Protein AF-A0A974Z048-F1 (afdb_monomer_lite)

pLDDT: mean 88.28, std 14.31, range [34.72, 98.06]

Structure (mmCIF, N/CA/C/O backbone):
data_AF-A0A974Z048-F1
#
_entry.id   AF-A0A974Z048-F1
#
loop_
_atom_site.group_PDB
_atom_site.id
_atom_site.type_symbol
_atom_site.label_atom_id
_atom_site.label_alt_id
_atom_site.label_comp_id
_atom_site.label_asym_id
_atom_site.label_entity_id
_atom_site.label_seq_id
_atom_site.pdbx_PDB_ins_code
_atom_site.Cartn_x
_atom_site.Cartn_y
_atom_site.Cartn_z
_atom_site.occupancy
_atom_site.B_iso_or_equiv
_atom_si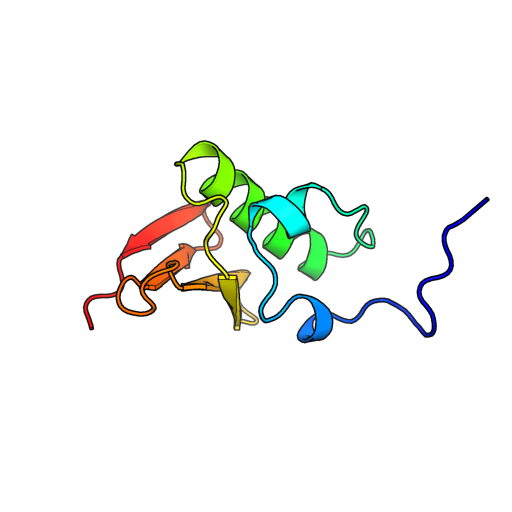te.auth_seq_id
_atom_site.auth_comp_id
_atom_site.auth_asym_id
_atom_site.auth_atom_id
_atom_site.pdbx_PDB_model_num
ATOM 1 N N . MET A 1 1 ? 8.064 -8.362 -23.748 1.00 34.72 1 MET A N 1
ATOM 2 C CA . MET A 1 1 ? 7.544 -7.023 -24.090 1.00 34.72 1 MET A CA 1
ATOM 3 C C . MET A 1 1 ? 7.399 -6.272 -22.779 1.00 34.72 1 MET A C 1
ATOM 5 O O . MET A 1 1 ? 6.597 -6.695 -21.957 1.00 34.72 1 MET A O 1
ATOM 9 N N . VAL A 1 2 ? 8.261 -5.289 -22.515 1.00 43.69 2 VAL A N 1
ATOM 10 C CA . VAL A 1 2 ? 8.145 -4.435 -21.320 1.00 43.69 2 VAL A CA 1
ATOM 11 C C . VAL A 1 2 ? 6.865 -3.622 -21.496 1.00 43.69 2 VAL A C 1
ATOM 13 O O . VAL A 1 2 ? 6.685 -3.021 -22.552 1.00 43.69 2 VAL A O 1
ATOM 16 N N . ARG A 1 3 ? 5.936 -3.684 -20.534 1.00 45.69 3 ARG A N 1
ATOM 17 C CA . ARG A 1 3 ? 4.769 -2.796 -20.542 1.00 45.69 3 ARG A CA 1
ATOM 18 C C . ARG A 1 3 ? 5.283 -1.381 -20.307 1.00 45.69 3 ARG A C 1
ATOM 20 O O . ARG A 1 3 ? 5.804 -1.092 -19.236 1.00 45.69 3 ARG A O 1
ATOM 27 N N . ASP A 1 4 ? 5.191 -0.565 -21.344 1.00 43.81 4 ASP A N 1
ATOM 28 C CA . ASP A 1 4 ? 5.432 0.867 -21.284 1.00 43.81 4 ASP A CA 1
ATOM 29 C C . ASP A 1 4 ? 4.166 1.527 -20.721 1.00 43.81 4 ASP A C 1
ATOM 31 O O . ASP A 1 4 ? 3.087 1.390 -21.301 1.00 43.81 4 ASP A O 1
ATOM 35 N N . TYR A 1 5 ? 4.282 2.148 -19.546 1.00 54.22 5 TYR A N 1
ATOM 36 C CA . TYR A 1 5 ? 3.187 2.838 -18.856 1.00 54.22 5 TYR A CA 1
ATOM 37 C C . TYR A 1 5 ? 3.239 4.364 -19.082 1.00 54.22 5 TYR A C 1
ATOM 39 O O . TYR A 1 5 ? 2.563 5.105 -18.379 1.00 54.22 5 TYR A O 1
ATOM 47 N N . GLY A 1 6 ? 4.011 4.856 -20.060 1.00 58.62 6 GLY A N 1
ATOM 48 C CA . GLY A 1 6 ? 4.248 6.290 -20.244 1.00 58.62 6 GLY A CA 1
ATOM 49 C C . GLY A 1 6 ? 5.458 6.770 -19.441 1.00 58.62 6 GLY A C 1
ATOM 50 O O . GLY A 1 6 ? 6.335 5.974 -19.116 1.00 58.62 6 GLY A O 1
ATOM 51 N N . ALA A 1 7 ? 5.537 8.074 -19.154 1.00 57.75 7 ALA A N 1
ATOM 52 C CA . ALA A 1 7 ? 6.693 8.765 -18.568 1.00 57.75 7 ALA A CA 1
ATOM 53 C C . ALA A 1 7 ? 7.008 8.373 -17.102 1.00 57.75 7 ALA A C 1
ATOM 55 O O . ALA A 1 7 ? 7.107 9.239 -16.248 1.00 57.75 7 ALA A O 1
ATOM 56 N N . GLY A 1 8 ? 7.202 7.083 -16.815 1.00 67.12 8 GLY A N 1
ATOM 57 C CA . GLY A 1 8 ? 7.488 6.537 -15.490 1.00 67.12 8 GLY A CA 1
ATOM 58 C C . GLY A 1 8 ? 6.284 6.593 -14.548 1.00 67.12 8 GLY A C 1
ATOM 59 O O . GLY A 1 8 ? 5.662 7.634 -14.391 1.00 67.12 8 GLY A O 1
ATOM 60 N N . LEU A 1 9 ? 5.980 5.472 -13.887 1.00 70.88 9 LEU A N 1
ATOM 61 C CA . LEU A 1 9 ? 5.022 5.472 -12.783 1.00 70.88 9 LEU A CA 1
ATOM 62 C C . LEU A 1 9 ? 5.553 6.380 -11.666 1.00 70.88 9 LEU A C 1
ATOM 64 O O . LEU A 1 9 ? 6.675 6.189 -11.189 1.00 70.88 9 LEU A O 1
ATOM 68 N N . THR A 1 10 ? 4.747 7.333 -11.231 1.00 80.56 10 THR A N 1
ATOM 69 C CA . THR A 1 10 ? 5.023 8.204 -10.090 1.00 80.56 10 THR A CA 1
ATOM 70 C C . THR A 1 10 ? 4.257 7.722 -8.862 1.00 80.56 10 THR A C 1
ATOM 72 O O . THR A 1 10 ? 3.257 7.015 -8.956 1.00 80.56 10 THR A O 1
ATOM 75 N N . ILE A 1 11 ? 4.738 8.085 -7.673 1.00 81.75 11 ILE A N 1
ATOM 76 C CA . ILE A 1 11 ? 4.084 7.717 -6.407 1.00 81.75 11 ILE A CA 1
ATOM 77 C C . ILE A 1 11 ? 2.646 8.244 -6.357 1.00 81.75 11 ILE A C 1
ATOM 79 O O . ILE A 1 11 ? 1.765 7.554 -5.851 1.00 81.75 11 ILE A O 1
ATOM 83 N N . ASP A 1 12 ? 2.415 9.440 -6.900 1.00 85.06 12 ASP A N 1
ATOM 84 C CA . ASP A 1 12 ? 1.108 10.096 -6.877 1.00 85.06 12 ASP A CA 1
ATOM 85 C C . ASP A 1 12 ? 0.046 9.293 -7.642 1.00 85.06 12 ASP A C 1
ATOM 87 O O . ASP A 1 12 ? -1.127 9.329 -7.285 1.00 85.06 12 ASP A O 1
ATOM 91 N N . GLU A 1 13 ? 0.445 8.495 -8.637 1.00 88.75 13 GLU A N 1
ATOM 92 C CA . GLU A 1 13 ? -0.466 7.615 -9.382 1.00 88.75 13 GLU A CA 1
ATOM 93 C C . GLU A 1 13 ? -0.924 6.394 -8.569 1.00 88.75 13 GLU A C 1
ATOM 95 O O . GLU A 1 13 ? -1.899 5.745 -8.941 1.00 88.75 13 GLU A O 1
ATOM 100 N N . LEU A 1 14 ? -0.254 6.082 -7.453 1.00 92.88 14 LEU A N 1
ATOM 101 C CA . LEU A 1 14 ? -0.703 5.050 -6.513 1.00 92.88 14 LEU A CA 1
ATOM 102 C C . LEU A 1 14 ? -1.763 5.573 -5.539 1.00 92.88 14 LEU A C 1
ATOM 104 O O . LEU A 1 14 ? -2.477 4.774 -4.928 1.00 92.88 14 LEU A O 1
ATOM 108 N N . ILE A 1 15 ? -1.872 6.893 -5.369 1.00 94.62 15 ILE A N 1
ATOM 109 C CA . ILE A 1 15 ? -2.899 7.495 -4.519 1.00 94.62 15 ILE A CA 1
ATOM 110 C C . ILE A 1 15 ? -4.276 7.193 -5.117 1.00 94.62 15 ILE A C 1
ATOM 112 O O . ILE A 1 15 ? -4.519 7.344 -6.311 1.00 94.62 15 ILE A O 1
ATOM 116 N N . GLY A 1 16 ? -5.188 6.727 -4.272 1.00 94.25 16 GLY A N 1
ATOM 117 C CA . GLY A 1 16 ? -6.511 6.257 -4.659 1.00 94.25 16 GLY A CA 1
ATOM 118 C C . GLY A 1 16 ? 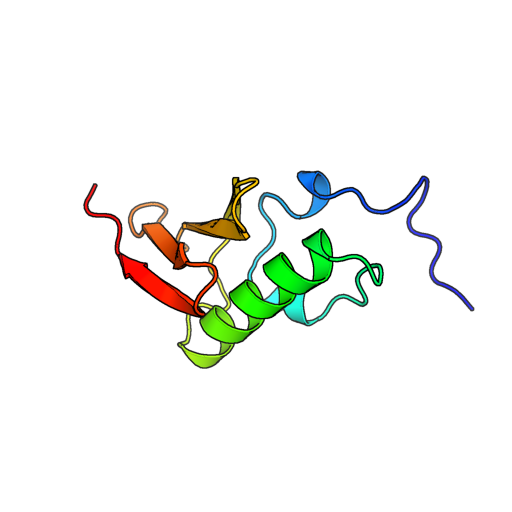-6.542 4.822 -5.190 1.00 94.25 16 GLY A C 1
ATOM 119 O O . GLY A 1 16 ? -7.630 4.329 -5.474 1.00 94.25 16 GLY A O 1
ATOM 120 N N . MET A 1 17 ? -5.411 4.117 -5.302 1.00 96.44 17 MET A N 1
ATOM 121 C CA . MET A 1 17 ? -5.410 2.692 -5.647 1.00 96.44 17 MET A CA 1
ATOM 122 C C . MET A 1 17 ? -5.706 1.815 -4.431 1.00 96.44 17 MET A C 1
ATOM 124 O O . MET A 1 17 ? -5.332 2.136 -3.301 1.00 96.44 17 MET A O 1
ATOM 128 N N . LYS A 1 18 ? -6.345 0.665 -4.667 1.00 97.69 18 LYS A N 1
ATOM 129 C CA . LYS A 1 18 ? -6.597 -0.326 -3.617 1.00 97.69 18 LYS A CA 1
ATOM 130 C C . LYS A 1 18 ? -5.322 -1.073 -3.249 1.00 97.69 18 LYS A C 1
ATOM 132 O O . LYS A 1 18 ? -4.494 -1.353 -4.115 1.00 97.69 18 LYS A O 1
ATOM 137 N N . ALA A 1 19 ? -5.215 -1.495 -1.992 1.00 97.69 19 ALA A N 1
ATOM 138 C CA . ALA A 1 19 ? -4.111 -2.329 -1.521 1.00 97.69 19 ALA A CA 1
ATOM 139 C C . ALA A 1 19 ? -3.931 -3.594 -2.382 1.00 97.69 19 ALA A C 1
ATOM 141 O O . ALA A 1 19 ? -2.818 -3.904 -2.802 1.00 97.69 19 ALA A O 1
ATOM 142 N N . GLY A 1 20 ? -5.027 -4.284 -2.717 1.00 97.69 20 GLY A N 1
ATOM 143 C CA . GLY A 1 20 ? -4.985 -5.465 -3.585 1.00 97.69 20 GLY A CA 1
ATOM 144 C C . GLY A 1 20 ? -4.475 -5.169 -4.999 1.00 97.69 20 GLY A C 1
ATOM 145 O O . GLY A 1 20 ? -3.694 -5.950 -5.543 1.00 97.69 20 GLY A O 1
ATOM 146 N N . ASP A 1 21 ? -4.858 -4.024 -5.568 1.00 97.06 21 ASP A N 1
ATOM 147 C CA . ASP A 1 21 ? -4.403 -3.620 -6.900 1.00 97.06 21 ASP A CA 1
ATOM 148 C C . ASP A 1 21 ? -2.902 -3.307 -6.876 1.00 97.06 21 ASP A C 1
ATOM 150 O O . ASP A 1 21 ? -2.163 -3.819 -7.714 1.00 97.06 21 ASP A O 1
ATOM 154 N N . ILE A 1 22 ? -2.432 -2.555 -5.873 1.00 96.12 22 ILE A N 1
ATOM 155 C CA . ILE A 1 22 ? -1.012 -2.209 -5.698 1.00 96.12 22 ILE A CA 1
ATOM 156 C C . ILE A 1 22 ? -0.143 -3.467 -5.587 1.00 96.12 22 ILE A C 1
ATOM 158 O O . ILE A 1 22 ? 0.875 -3.557 -6.269 1.00 96.12 22 ILE A O 1
ATOM 162 N N . VAL A 1 23 ? -0.560 -4.455 -4.789 1.00 96.81 23 VAL A N 1
ATOM 163 C CA . VAL A 1 23 ? 0.155 -5.737 -4.639 1.00 96.81 23 VAL A CA 1
ATOM 164 C C . VAL A 1 23 ? 0.279 -6.493 -5.965 1.00 96.81 23 VAL A C 1
ATOM 166 O O . VAL A 1 23 ? 1.255 -7.208 -6.191 1.00 96.81 23 VAL A O 1
ATOM 169 N N . SER A 1 24 ? -0.706 -6.350 -6.853 1.00 95.44 24 SER A N 1
ATOM 170 C CA . SER A 1 24 ? -0.712 -7.024 -8.154 1.00 95.44 24 SER A CA 1
ATOM 171 C C . SER A 1 24 ? 0.182 -6.350 -9.206 1.00 95.44 24 SER A C 1
ATOM 173 O O . SER A 1 24 ? 0.459 -6.946 -10.252 1.00 95.44 24 SER A O 1
ATOM 175 N N . LEU A 1 25 ? 0.642 -5.118 -8.952 1.00 91.06 25 LEU A N 1
ATOM 176 C CA . LEU A 1 25 ? 1.478 -4.360 -9.878 1.00 91.06 25 LEU A CA 1
ATOM 177 C C . LEU A 1 25 ? 2.956 -4.745 -9.767 1.00 91.06 25 LEU A C 1
ATOM 179 O O . LEU A 1 25 ? 3.526 -4.891 -8.689 1.00 91.06 25 LEU A O 1
ATOM 183 N N . ALA A 1 26 ? 3.626 -4.798 -10.917 1.00 88.88 26 ALA A N 1
ATOM 184 C CA . ALA A 1 26 ? 5.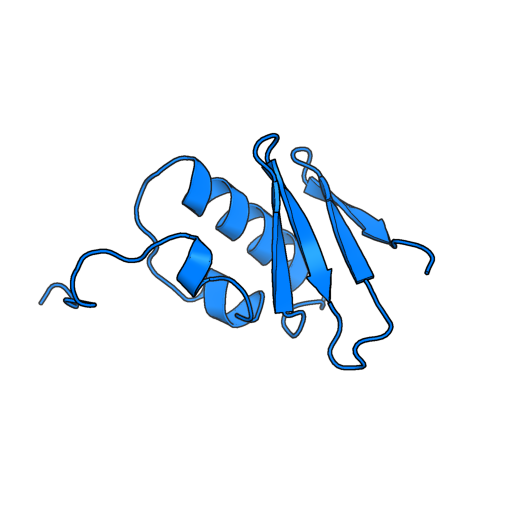082 -4.783 -10.970 1.00 88.88 26 ALA A CA 1
ATOM 185 C C . ALA A 1 26 ? 5.570 -3.331 -10.841 1.00 88.88 26 ALA A C 1
ATOM 187 O O . ALA A 1 26 ? 5.653 -2.611 -11.837 1.00 88.88 26 ALA A O 1
ATOM 188 N N . LEU A 1 27 ? 5.847 -2.898 -9.611 1.00 89.25 27 LEU A N 1
ATOM 189 C CA . LEU A 1 27 ? 6.329 -1.545 -9.328 1.00 89.25 27 LEU A CA 1
ATOM 190 C C . LEU A 1 27 ? 7.838 -1.395 -9.604 1.00 89.25 27 LEU A C 1
ATOM 192 O O . LEU A 1 27 ? 8.578 -2.384 -9.543 1.00 89.25 27 LEU A O 1
ATOM 196 N N . PRO A 1 28 ? 8.324 -0.167 -9.867 1.00 88.50 28 PRO A N 1
ATOM 197 C CA . PRO A 1 28 ? 9.754 0.108 -9.960 1.00 88.50 28 PRO A CA 1
ATOM 198 C C . PRO A 1 28 ? 10.513 -0.329 -8.700 1.00 88.50 28 PRO A C 1
ATOM 200 O O . PRO A 1 28 ? 10.013 -0.223 -7.578 1.00 88.50 28 PRO A O 1
ATOM 203 N N . ASN A 1 29 ? 11.752 -0.798 -8.876 1.00 86.12 29 ASN A N 1
ATOM 204 C CA . ASN A 1 29 ? 12.599 -1.255 -7.773 1.00 86.12 29 ASN A CA 1
ATOM 205 C C . ASN A 1 29 ? 13.267 -0.075 -7.047 1.00 86.12 29 ASN A C 1
ATOM 207 O O . ASN A 1 29 ? 14.486 0.093 -7.083 1.00 86.12 29 ASN A O 1
ATOM 211 N N . GLU A 1 30 ? 12.454 0.756 -6.399 1.00 87.19 30 GLU A N 1
ATOM 212 C CA . GLU A 1 30 ? 12.917 1.870 -5.576 1.00 87.19 30 GLU A CA 1
ATOM 213 C C . GLU A 1 30 ? 12.345 1.773 -4.164 1.00 87.19 30 GLU A C 1
ATOM 215 O O . GLU A 1 30 ? 11.272 1.214 -3.923 1.00 87.19 30 GLU A O 1
ATOM 220 N N . ARG A 1 31 ? 13.063 2.361 -3.201 1.00 86.88 31 ARG A N 1
ATOM 221 C CA . ARG A 1 31 ? 12.740 2.269 -1.769 1.00 86.88 31 ARG A CA 1
ATOM 222 C C . ARG A 1 31 ? 11.305 2.691 -1.451 1.00 86.88 31 ARG A C 1
ATOM 224 O O . ARG A 1 31 ? 10.688 2.129 -0.551 1.00 86.88 31 ARG A O 1
ATOM 231 N N . VAL A 1 32 ? 10.802 3.702 -2.149 1.00 87.06 32 VAL A N 1
ATOM 232 C CA . VAL A 1 32 ? 9.476 4.269 -1.908 1.00 87.06 32 VAL A CA 1
ATOM 233 C C . VAL A 1 32 ? 8.363 3.318 -2.356 1.00 87.06 32 VAL A C 1
ATOM 235 O O . VAL A 1 32 ? 7.484 3.001 -1.559 1.00 87.06 32 VAL A O 1
ATOM 238 N N . PHE A 1 33 ? 8.481 2.741 -3.554 1.00 90.94 33 PHE A N 1
ATOM 239 C CA . PHE A 1 33 ? 7.562 1.723 -4.063 1.00 90.94 33 PHE A CA 1
ATOM 240 C C . PHE A 1 33 ? 7.609 0.440 -3.233 1.00 90.94 33 PHE A C 1
ATOM 242 O O . PHE A 1 33 ? 6.567 -0.136 -2.932 1.00 90.94 33 PHE A O 1
ATOM 249 N N . ALA A 1 34 ? 8.798 0.026 -2.780 1.00 91.00 34 ALA A N 1
ATOM 250 C CA . ALA A 1 34 ? 8.944 -1.136 -1.907 1.00 91.00 34 ALA A CA 1
ATOM 251 C C . ALA A 1 34 ? 8.198 -0.966 -0.571 1.00 91.00 34 ALA A C 1
ATOM 253 O O . ALA A 1 34 ? 7.594 -1.916 -0.079 1.00 91.00 34 ALA A O 1
ATOM 254 N N . ARG A 1 35 ? 8.203 0.246 0.004 1.00 91.56 35 ARG A N 1
ATOM 255 C CA . ARG A 1 35 ? 7.468 0.561 1.240 1.00 91.56 35 ARG A CA 1
ATOM 256 C C . ARG A 1 35 ? 5.958 0.513 1.037 1.00 91.56 35 ARG A C 1
ATOM 258 O O . ARG A 1 35 ? 5.275 -0.133 1.825 1.00 91.56 35 ARG A O 1
ATOM 265 N N . VAL A 1 36 ? 5.458 1.148 -0.024 1.00 94.56 36 VAL A N 1
ATOM 266 C CA . VAL A 1 36 ? 4.023 1.134 -0.352 1.00 94.56 36 VAL A CA 1
ATOM 267 C C . VAL A 1 36 ? 3.554 -0.297 -0.619 1.00 94.56 36 VAL A C 1
ATOM 269 O O . VAL A 1 36 ? 2.542 -0.716 -0.069 1.00 94.56 36 VAL A O 1
ATOM 272 N N . ASN A 1 37 ? 4.327 -1.080 -1.378 1.00 95.56 37 ASN A N 1
ATOM 273 C CA . ASN A 1 37 ? 4.010 -2.481 -1.646 1.00 95.56 37 ASN A CA 1
ATOM 274 C C . ASN A 1 37 ? 4.001 -3.337 -0.371 1.00 95.56 37 ASN A C 1
ATOM 276 O O . ASN A 1 37 ? 3.120 -4.172 -0.191 1.00 95.56 37 ASN A O 1
ATOM 280 N N . ALA A 1 38 ? 4.957 -3.123 0.538 1.00 96.00 38 ALA A N 1
ATOM 281 C CA . ALA A 1 38 ? 4.995 -3.832 1.815 1.00 96.00 38 ALA A CA 1
ATOM 282 C C . ALA A 1 38 ? 3.775 -3.499 2.690 1.00 96.00 38 ALA A C 1
ATOM 284 O O . ALA A 1 38 ? 3.163 -4.409 3.247 1.00 96.00 38 ALA A O 1
ATOM 285 N N . ALA A 1 39 ? 3.385 -2.223 2.771 1.00 97.25 39 ALA A N 1
ATOM 286 C CA . ALA A 1 39 ? 2.174 -1.814 3.479 1.00 97.25 39 ALA A CA 1
ATOM 287 C C . ALA A 1 39 ? 0.912 -2.420 2.842 1.00 97.25 39 ALA A C 1
ATOM 289 O O . ALA A 1 39 ? 0.085 -2.990 3.549 1.00 97.25 39 ALA A O 1
ATOM 290 N N . ALA A 1 40 ? 0.803 -2.387 1.512 1.00 97.75 40 ALA A N 1
ATOM 291 C CA . ALA A 1 40 ? -0.305 -2.991 0.779 1.00 97.75 40 ALA A CA 1
ATOM 292 C C . ALA A 1 40 ? -0.399 -4.510 1.023 1.00 97.75 40 ALA A C 1
ATOM 294 O O . ALA A 1 40 ? -1.482 -5.024 1.293 1.00 97.75 40 ALA A O 1
ATOM 295 N N . MET A 1 41 ? 0.734 -5.222 1.020 1.00 97.94 41 MET A N 1
ATOM 296 C CA . MET A 1 41 ? 0.798 -6.650 1.358 1.00 97.94 41 MET A CA 1
ATOM 297 C C . MET A 1 41 ? 0.307 -6.939 2.775 1.00 97.94 41 MET A C 1
ATOM 299 O O . MET A 1 41 ? -0.427 -7.902 2.986 1.00 97.94 41 MET A O 1
ATOM 303 N N . ILE A 1 42 ? 0.703 -6.115 3.748 1.00 98.06 42 ILE A N 1
ATOM 304 C CA . ILE A 1 42 ? 0.226 -6.233 5.129 1.00 98.06 42 ILE A CA 1
ATOM 305 C C . ILE A 1 42 ? -1.294 -6.081 5.162 1.00 98.06 42 ILE A C 1
ATOM 307 O O . ILE A 1 42 ? -1.976 -6.931 5.721 1.00 98.06 42 ILE A O 1
ATOM 311 N N . LEU A 1 43 ? -1.843 -5.065 4.501 1.00 97.62 43 LEU A N 1
ATOM 312 C CA . LEU A 1 43 ? -3.288 -4.859 4.451 1.00 97.62 43 LEU A CA 1
ATOM 313 C C . LEU A 1 43 ? -4.035 -6.018 3.792 1.00 97.62 43 LEU A C 1
ATOM 315 O O . LEU A 1 43 ? -5.033 -6.482 4.338 1.00 97.62 43 LEU A O 1
ATOM 319 N N . VAL A 1 44 ? -3.536 -6.534 2.669 1.00 97.94 44 VAL A N 1
ATOM 320 C CA . VAL A 1 44 ? -4.124 -7.701 1.992 1.00 97.94 44 VAL A CA 1
ATOM 321 C C . VAL A 1 44 ? -4.137 -8.929 2.907 1.00 97.94 44 VAL A C 1
ATOM 323 O O . VAL A 1 44 ? -5.146 -9.625 2.964 1.00 97.94 44 VAL A O 1
ATOM 326 N N . ASN A 1 45 ? -3.067 -9.166 3.672 1.00 97.94 45 ASN A N 1
ATOM 327 C CA . ASN A 1 45 ? -2.985 -10.283 4.622 1.00 97.94 45 ASN A CA 1
ATOM 328 C C . ASN A 1 45 ? -3.909 -10.134 5.845 1.00 97.94 45 ASN A C 1
ATOM 330 O O . ASN A 1 45 ? -4.091 -11.096 6.587 1.00 97.94 45 ASN A O 1
ATOM 334 N N . HIS A 1 46 ? -4.462 -8.941 6.067 1.00 96.50 46 HIS A N 1
ATOM 335 C CA . HIS A 1 46 ? -5.370 -8.606 7.164 1.00 96.50 46 HIS A CA 1
ATOM 336 C C . HIS A 1 46 ? -6.791 -8.269 6.665 1.00 96.50 46 HIS A C 1
ATOM 338 O O . HIS A 1 46 ? -7.519 -7.548 7.339 1.00 96.50 46 HIS A O 1
ATOM 344 N N . ASP A 1 47 ? -7.182 -8.773 5.488 1.00 95.69 47 ASP A N 1
ATOM 345 C CA . ASP A 1 47 ? -8.510 -8.595 4.871 1.00 95.69 47 ASP A CA 1
ATOM 346 C C . ASP A 1 47 ? -8.874 -7.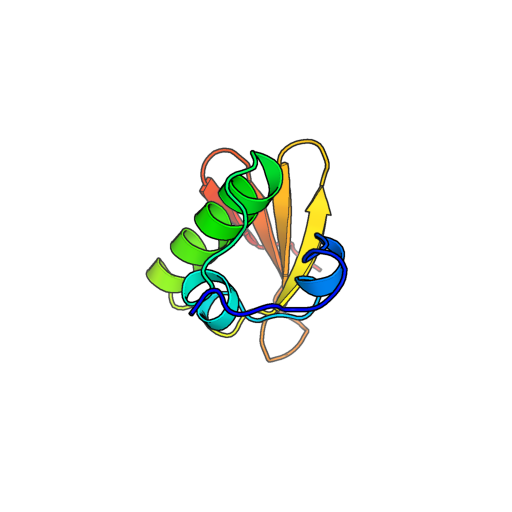145 4.479 1.00 95.69 47 ASP A C 1
ATOM 348 O O . ASP A 1 47 ? -10.015 -6.843 4.128 1.00 95.69 47 ASP A O 1
ATOM 352 N N . TYR A 1 48 ? -7.890 -6.244 4.417 1.00 96.50 48 TYR A N 1
ATOM 353 C CA . TYR A 1 48 ? -8.053 -4.844 4.003 1.00 96.50 48 TYR A CA 1
ATOM 354 C C . TYR A 1 48 ? -7.710 -4.608 2.523 1.00 96.50 48 TYR A C 1
ATOM 356 O O . TYR A 1 48 ? -7.383 -3.494 2.115 1.00 96.50 48 TYR A O 1
ATOM 364 N N . ALA A 1 49 ? -7.797 -5.638 1.675 1.00 97.19 49 ALA A N 1
ATOM 365 C CA . ALA A 1 49 ? -7.425 -5.552 0.257 1.00 97.19 49 ALA A CA 1
ATOM 366 C C . ALA A 1 49 ? -8.186 -4.458 -0.524 1.00 97.19 49 ALA A C 1
ATOM 368 O O . ALA A 1 49 ? -7.683 -3.953 -1.528 1.00 97.19 49 ALA A O 1
ATOM 369 N N . GLY A 1 50 ? -9.389 -4.090 -0.069 1.00 96.69 50 GLY A N 1
ATOM 370 C CA . GLY A 1 50 ? -10.223 -3.048 -0.672 1.00 96.69 50 GLY A CA 1
ATOM 371 C C . GLY A 1 50 ? -9.928 -1.614 -0.218 1.00 96.69 50 GLY A C 1
ATOM 372 O O . GLY A 1 50 ? -10.608 -0.710 -0.698 1.00 96.69 50 GLY A O 1
ATOM 373 N N . TYR A 1 51 ? -8.974 -1.397 0.693 1.00 97.75 51 TYR A N 1
ATOM 374 C CA . TYR A 1 51 ? -8.671 -0.065 1.226 1.00 97.75 51 TYR A CA 1
ATOM 375 C C . TYR A 1 51 ? -7.855 0.735 0.217 1.00 97.75 51 TYR A C 1
ATOM 377 O O . TYR A 1 51 ? -6.927 0.200 -0.394 1.00 97.75 51 TYR A O 1
ATOM 385 N N . HIS A 1 52 ? -8.193 2.011 0.055 1.00 97.44 52 HIS A N 1
ATOM 386 C CA . HIS A 1 52 ? -7.537 2.915 -0.885 1.00 97.44 52 HIS A CA 1
ATOM 387 C C . HIS A 1 52 ? -6.379 3.642 -0.208 1.00 97.44 52 HIS A C 1
ATOM 389 O O . HIS A 1 52 ? -6.532 4.132 0.912 1.00 97.44 52 HIS A O 1
ATOM 395 N N . LEU A 1 53 ? -5.234 3.733 -0.884 1.00 97.19 53 LEU A N 1
ATOM 396 C CA . LEU A 1 53 ? -4.103 4.535 -0.426 1.00 97.19 53 LEU A CA 1
ATOM 397 C C . LEU A 1 53 ? -4.474 6.020 -0.486 1.00 97.19 53 LEU A C 1
ATOM 399 O O . LEU A 1 53 ? -4.772 6.532 -1.559 1.00 97.19 53 LEU A O 1
ATOM 403 N N . MET A 1 54 ? -4.431 6.719 0.642 1.00 96.31 54 MET A N 1
ATOM 404 C CA . MET A 1 54 ? -4.740 8.151 0.716 1.00 96.31 54 MET A CA 1
ATOM 405 C C . MET A 1 54 ? -3.478 8.999 0.766 1.00 96.31 54 MET A C 1
ATOM 407 O O . MET A 1 54 ? -3.401 10.037 0.115 1.00 96.31 54 MET A O 1
ATOM 411 N N . GLU A 1 55 ? -2.485 8.558 1.539 1.00 94.88 55 GLU A N 1
ATOM 412 C CA . GLU A 1 55 ? -1.263 9.323 1.767 1.00 94.88 55 GLU A CA 1
ATOM 413 C C . GLU A 1 55 ? -0.052 8.399 1.916 1.00 94.88 55 GLU A C 1
ATOM 415 O O . GLU A 1 55 ? -0.137 7.317 2.506 1.00 94.88 55 GLU A O 1
ATOM 420 N N . LEU A 1 56 ? 1.100 8.875 1.440 1.00 92.94 56 LEU A N 1
ATOM 421 C CA . LEU A 1 56 ? 2.414 8.305 1.716 1.00 92.94 56 LEU A CA 1
ATOM 422 C C . LEU A 1 56 ? 3.291 9.371 2.364 1.00 92.94 56 LEU A C 1
ATOM 424 O O . LEU A 1 56 ? 3.497 10.447 1.805 1.00 92.94 56 LEU A O 1
ATOM 428 N N . TRP A 1 57 ? 3.833 9.069 3.537 1.00 92.25 57 TRP A N 1
ATOM 429 C CA . TRP A 1 57 ? 4.652 10.013 4.288 1.00 92.25 57 TRP A CA 1
ATOM 430 C C . TRP A 1 57 ? 6.140 9.717 4.088 1.00 92.25 57 TRP A C 1
ATOM 432 O O . TRP A 1 57 ? 6.552 8.570 3.902 1.00 92.25 57 TRP A O 1
ATOM 442 N N . GLY A 1 58 ? 6.987 10.750 4.152 1.00 85.50 58 GLY A N 1
ATOM 443 C CA . GLY A 1 58 ? 8.434 10.612 3.913 1.00 85.50 58 GLY A CA 1
ATOM 444 C C . GLY A 1 58 ? 9.141 9.645 4.878 1.00 85.50 58 GLY A C 1
ATOM 445 O O . GLY A 1 58 ? 10.111 8.970 4.511 1.00 85.50 58 GLY A O 1
ATOM 446 N N . SER A 1 59 ? 8.626 9.513 6.101 1.00 87.50 59 SER A N 1
ATOM 447 C CA . SER A 1 59 ? 9.097 8.557 7.111 1.00 87.50 59 SER A CA 1
ATOM 448 C C . SER A 1 59 ? 8.750 7.098 6.771 1.00 87.50 59 SER A C 1
ATOM 450 O O . SER A 1 59 ? 9.477 6.188 7.184 1.00 87.50 59 SER A O 1
ATOM 452 N N . GLY A 1 60 ? 7.784 6.866 5.878 1.00 88.50 60 GLY A N 1
ATOM 453 C CA . GLY A 1 60 ? 7.395 5.555 5.356 1.00 88.50 60 GLY A CA 1
ATOM 454 C C . GLY A 1 60 ? 6.057 5.038 5.880 1.00 88.50 60 GLY A C 1
ATOM 455 O O . GLY A 1 60 ? 5.688 3.920 5.532 1.00 88.50 60 GLY A O 1
ATOM 456 N N . GLU A 1 61 ? 5.352 5.813 6.704 1.00 95.06 61 GLU A N 1
ATOM 457 C CA . GLU A 1 61 ? 3.955 5.572 7.047 1.00 95.06 61 GLU A CA 1
ATOM 458 C C . GLU A 1 61 ? 3.081 5.719 5.801 1.00 95.06 61 GLU A C 1
ATOM 460 O O . GLU A 1 61 ? 3.353 6.529 4.910 1.00 95.06 61 GLU A O 1
ATOM 465 N N . THR A 1 62 ? 1.991 4.964 5.773 1.00 96.81 62 THR A N 1
ATOM 466 C CA . THR A 1 62 ? 0.945 5.089 4.754 1.00 96.81 62 THR A CA 1
ATOM 467 C C . THR A 1 62 ? -0.415 5.184 5.422 1.00 96.81 62 THR A C 1
ATOM 469 O O . THR A 1 62 ? -0.647 4.532 6.444 1.00 96.81 62 THR A O 1
ATOM 472 N N . ILE A 1 63 ? -1.299 5.999 4.855 1.00 97.00 63 ILE A N 1
ATOM 473 C CA . ILE A 1 63 ? -2.679 6.166 5.315 1.00 97.00 63 ILE A CA 1
ATOM 474 C C . ILE A 1 63 ? -3.607 5.535 4.293 1.00 97.00 63 ILE A C 1
ATOM 476 O O . ILE A 1 63 ? -3.459 5.765 3.092 1.00 97.00 63 ILE A O 1
ATOM 480 N N . TRP A 1 64 ? -4.566 4.759 4.778 1.00 97.25 64 TRP A N 1
ATOM 481 C CA . TRP A 1 64 ? -5.492 4.007 3.952 1.00 97.25 64 TRP A CA 1
ATOM 482 C C . TRP A 1 64 ? -6.917 4.203 4.433 1.00 97.25 64 TRP A C 1
ATOM 484 O O . TRP A 1 64 ? -7.173 4.238 5.635 1.00 97.25 64 TRP A O 1
ATOM 494 N N . MET A 1 65 ? -7.840 4.297 3.486 1.00 97.38 65 MET A N 1
ATOM 495 C CA . MET A 1 65 ? -9.253 4.526 3.751 1.00 97.38 65 MET A CA 1
ATOM 496 C C . MET A 1 65 ? -10.085 3.329 3.303 1.00 97.38 65 MET A C 1
ATOM 498 O O . MET A 1 65 ? -9.938 2.830 2.181 1.00 97.38 65 MET A O 1
ATOM 502 N N . GLY A 1 66 ? -10.961 2.881 4.194 1.00 95.19 66 GLY A N 1
ATOM 503 C CA . GLY A 1 66 ? -11.916 1.815 3.961 1.00 95.19 66 GLY A CA 1
ATOM 504 C C . GLY A 1 66 ? -12.932 2.170 2.882 1.00 95.19 66 GLY A C 1
ATOM 505 O O . GLY A 1 66 ? -13.092 3.320 2.470 1.00 95.19 66 GLY A O 1
ATOM 506 N N . VAL A 1 67 ? -13.644 1.150 2.408 1.00 85.62 67 VAL A N 1
ATOM 507 C CA . VAL A 1 67 ? -14.645 1.288 1.337 1.00 85.62 67 VAL A CA 1
ATOM 508 C C . VAL A 1 67 ? -15.794 2.221 1.738 1.00 85.62 67 VAL A C 1
ATOM 510 O O . VAL A 1 67 ? -16.383 2.876 0.881 1.00 85.62 67 VAL A O 1
ATOM 513 N N . ASP A 1 68 ? -16.097 2.298 3.032 1.00 86.25 68 ASP A N 1
ATOM 514 C CA . ASP A 1 68 ? -17.136 3.161 3.591 1.00 86.25 68 ASP A CA 1
ATOM 515 C C . ASP A 1 68 ? -16.688 4.616 3.806 1.00 86.25 68 ASP A C 1
ATOM 517 O O . ASP A 1 68 ? -17.521 5.449 4.142 1.00 86.25 68 ASP A O 1
ATOM 521 N N . GLN A 1 69 ? -15.408 4.932 3.572 1.00 82.50 69 GLN A N 1
ATOM 522 C CA . GLN A 1 69 ? -14.786 6.244 3.794 1.00 82.50 69 GLN A CA 1
ATOM 523 C C . GLN A 1 69 ? -14.800 6.741 5.248 1.00 82.50 69 GLN A C 1
ATOM 525 O O . GLN A 1 69 ? -14.429 7.886 5.506 1.00 82.50 69 GLN A O 1
ATOM 530 N N . TYR A 1 70 ? -15.194 5.893 6.199 1.00 85.38 70 TYR A N 1
ATOM 531 C CA . TYR A 1 70 ? -15.225 6.226 7.623 1.00 85.38 70 TYR A CA 1
ATOM 532 C C . TYR A 1 70 ? -14.129 5.510 8.401 1.00 85.38 70 TYR A C 1
ATOM 534 O O . TYR A 1 70 ? -13.657 6.043 9.404 1.00 85.38 70 TYR A O 1
ATOM 542 N N . ASP A 1 71 ? -13.704 4.333 7.939 1.00 92.44 71 ASP A N 1
ATOM 543 C CA . ASP A 1 71 ? -12.569 3.643 8.534 1.00 92.44 71 ASP A CA 1
ATOM 544 C C . ASP A 1 71 ? -11.251 4.119 7.919 1.00 92.44 71 ASP A C 1
ATOM 546 O O . ASP A 1 71 ? -11.048 4.060 6.704 1.00 92.44 71 ASP A O 1
ATOM 550 N N . VAL A 1 72 ? -10.340 4.593 8.764 1.00 95.31 72 VAL A N 1
ATOM 551 C CA . VAL A 1 72 ? -9.014 5.055 8.357 1.00 95.31 72 VAL A CA 1
ATOM 552 C C . VAL A 1 72 ? -7.978 4.302 9.166 1.00 95.31 72 VAL A C 1
ATOM 554 O O . VAL A 1 72 ? -8.003 4.283 10.398 1.00 95.31 72 VAL A O 1
ATOM 557 N N . ILE A 1 73 ? -7.018 3.711 8.468 1.00 95.88 73 ILE A N 1
ATOM 558 C CA . ILE A 1 73 ? -5.928 2.968 9.083 1.00 95.88 73 ILE A CA 1
ATOM 559 C C . ILE A 1 73 ? -4.590 3.527 8.626 1.00 95.88 73 ILE A C 1
ATOM 561 O O . ILE A 1 73 ? -4.374 3.865 7.463 1.00 95.88 73 ILE A O 1
ATOM 565 N N . GLN A 1 74 ? -3.666 3.604 9.568 1.00 97.06 74 GLN A N 1
ATOM 566 C CA . GLN A 1 74 ? -2.279 3.941 9.332 1.00 97.06 74 GLN A CA 1
ATOM 567 C C . GLN A 1 74 ? -1.445 2.666 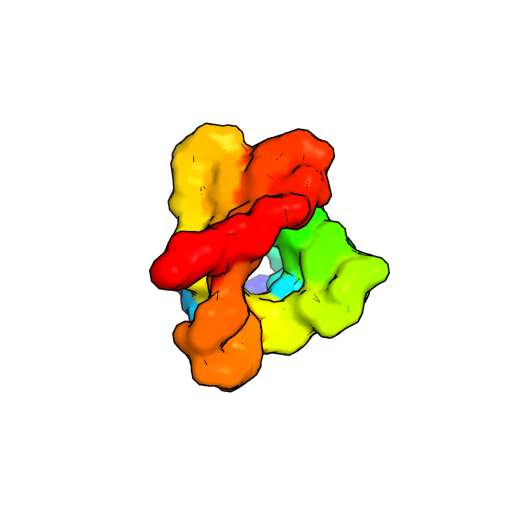9.401 1.00 97.06 74 GLN A C 1
ATOM 569 O O . GLN A 1 74 ? -1.541 1.909 10.366 1.00 97.06 74 GLN A O 1
ATOM 574 N N . VAL A 1 75 ? -0.584 2.449 8.413 1.00 97.56 75 VAL A N 1
ATOM 575 C CA . VAL A 1 75 ? 0.453 1.416 8.482 1.00 97.56 75 VAL A CA 1
ATOM 576 C C . VAL A 1 75 ? 1.781 2.104 8.758 1.00 97.56 75 VAL A C 1
ATOM 578 O O . VAL A 1 75 ? 2.246 2.915 7.956 1.00 97.56 75 VAL A O 1
ATOM 581 N N . LEU A 1 76 ? 2.382 1.806 9.910 1.00 96.62 76 LEU A N 1
ATOM 582 C CA . LEU A 1 76 ? 3.689 2.335 10.300 1.00 96.62 76 LEU A CA 1
ATOM 583 C C . LEU A 1 76 ? 4.825 1.671 9.500 1.00 96.62 76 LEU A C 1
ATOM 585 O O . LEU A 1 76 ? 4.655 0.545 9.028 1.00 96.62 76 LEU A O 1
ATOM 589 N N . PRO A 1 77 ? 6.033 2.271 9.431 1.00 93.50 77 PRO A N 1
ATOM 590 C CA . PRO A 1 77 ? 7.196 1.642 8.796 1.00 93.50 77 PRO A CA 1
ATOM 591 C C . PRO A 1 77 ? 7.576 0.277 9.388 1.00 93.50 77 PRO A C 1
ATOM 593 O O . PRO A 1 77 ? 8.243 -0.515 8.728 1.00 93.50 77 PRO A O 1
ATOM 596 N N . SER A 1 78 ? 7.172 0.003 10.632 1.00 95.19 78 SER A N 1
ATOM 597 C CA . SER A 1 78 ? 7.338 -1.292 11.303 1.00 95.19 78 SER A CA 1
ATOM 598 C C . SER A 1 78 ? 6.388 -2.380 10.788 1.00 95.19 78 SER A C 1
ATOM 600 O O . SER A 1 78 ? 6.557 -3.544 11.140 1.00 95.19 78 SER A O 1
ATOM 602 N N . GLY A 1 79 ? 5.380 -2.010 9.996 1.00 95.06 79 GLY A N 1
ATOM 603 C CA . GLY A 1 79 ? 4.293 -2.877 9.555 1.00 95.06 79 GLY A CA 1
ATOM 604 C C . GLY A 1 79 ? 3.116 -2.967 10.529 1.00 95.06 79 GLY A C 1
ATOM 605 O O . GLY A 1 79 ? 2.159 -3.689 10.269 1.00 95.06 79 GLY A O 1
ATOM 606 N N . GLN A 1 80 ? 3.157 -2.238 11.646 1.00 97.19 80 GLN A N 1
ATOM 607 C CA . GLN A 1 80 ? 2.029 -2.166 12.570 1.00 97.19 80 GLN A CA 1
ATOM 608 C C . GLN A 1 80 ? 0.856 -1.404 11.937 1.00 97.19 80 GLN A C 1
ATOM 610 O O . GLN A 1 80 ? 1.038 -0.290 11.445 1.00 97.19 80 GLN A O 1
ATOM 615 N N . ILE A 1 81 ? -0.344 -1.985 12.015 1.00 97.06 81 ILE A N 1
ATOM 616 C CA . ILE A 1 81 ? -1.603 -1.341 11.627 1.00 97.06 81 ILE A CA 1
ATOM 617 C C . ILE A 1 81 ? -2.169 -0.603 12.846 1.00 97.06 81 ILE A C 1
ATOM 619 O O . ILE A 1 81 ? -2.343 -1.194 13.914 1.00 97.06 81 ILE A O 1
ATOM 623 N N . MET A 1 82 ? -2.457 0.685 12.689 1.00 96.19 82 MET A N 1
ATOM 624 C CA . MET A 1 82 ? -3.078 1.536 13.699 1.00 96.19 82 MET A CA 1
ATOM 625 C C . MET A 1 82 ? -4.389 2.114 13.159 1.00 96.19 82 MET A C 1
ATOM 627 O O . MET A 1 82 ? -4.346 2.879 12.197 1.00 96.19 82 MET A O 1
ATOM 631 N N . PRO A 1 83 ? -5.548 1.808 13.764 1.00 91.38 83 PRO A N 1
ATOM 632 C CA . PRO A 1 83 ? -6.775 2.521 13.439 1.00 91.38 83 PRO A CA 1
ATOM 633 C C . PRO A 1 83 ? -6.640 3.985 13.872 1.00 91.38 83 PRO A C 1
ATOM 635 O O . PRO A 1 83 ? -6.261 4.279 15.010 1.00 91.38 83 PRO A O 1
ATOM 638 N N . GLN A 1 84 ? -6.943 4.902 12.962 1.00 82.38 84 GLN A N 1
ATOM 639 C CA . GLN A 1 84 ? -7.054 6.324 13.255 1.00 82.38 84 GLN A CA 1
ATOM 640 C C . GLN A 1 84 ? -8.468 6.557 13.789 1.00 82.38 84 GLN A C 1
ATOM 642 O O . GLN A 1 84 ? -9.455 6.302 13.104 1.00 82.38 84 GLN A O 1
ATOM 647 N N . LYS A 1 85 ? -8.587 6.991 15.046 1.00 64.56 85 LYS A N 1
ATOM 648 C CA . LYS A 1 85 ? -9.884 7.442 15.560 1.00 64.56 85 LYS A CA 1
ATOM 649 C C . LYS A 1 85 ? -10.184 8.797 14.920 1.00 64.56 85 LYS A C 1
ATOM 651 O O . LYS A 1 85 ? -9.432 9.737 15.173 1.00 64.56 85 LYS 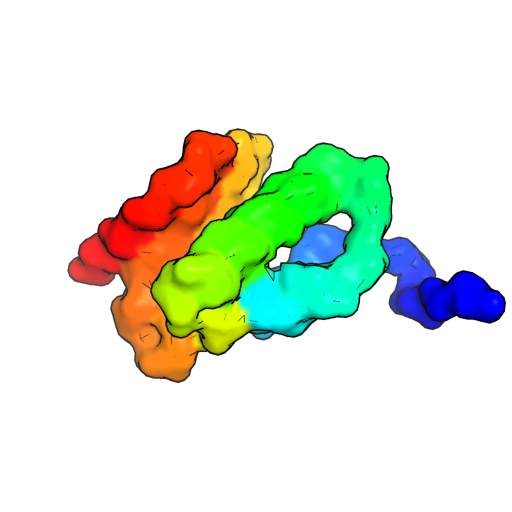A O 1
ATOM 656 N N . GLY A 1 86 ? -11.226 8.848 14.090 1.00 55.00 86 GLY A N 1
ATOM 657 C CA . GLY A 1 86 ? -11.818 10.096 13.597 1.00 55.00 86 GLY A CA 1
ATOM 658 C C . GLY A 1 86 ? -12.433 10.934 14.710 1.00 55.00 86 GLY A C 1
ATOM 659 O O . GLY A 1 86 ? -12.819 10.349 15.752 1.00 55.00 86 GLY A O 1
#

Sequence (86 aa):
MVRDYGAGLTIDELIGMKAGDIVSLALPNERVFARVNAAAMILVNHDYAGYHLMELWGSGETIWMGVDQYDVIQVLPSGQIMPQKG

Foldseek 3Di:
DPPDPPPADDPVVQAFPFLLVLCVDPHDPDPLSVLSVLLSVLCVVVVRRGWGWHDADPQSKTWTAGPVRQWIWIQHSVRDIDTDDD

Radius of gyration: 12.65 Å; chains: 1; bounding box: 30×21×40 Å

Secondary structure (DSSP, 8-state):
-----SS---GGGGTT-BHHHHHHS---SSHHHHHHHHHHHHHHHTT-TTPEEEEE-TTS-EEEE-TTSS-EEEEPTTS-EEEE--